Protein AF-A0A2I0PKE8-F1 (afdb_monomer)

Structure (mmCIF, N/CA/C/O backbone):
data_AF-A0A2I0PKE8-F1
#
_entry.id   AF-A0A2I0PKE8-F1
#
loop_
_atom_site.group_PDB
_atom_site.id
_atom_site.type_symbol
_atom_site.label_atom_id
_atom_site.label_alt_id
_atom_site.label_comp_id
_atom_site.label_asym_id
_atom_site.label_entity_id
_atom_site.label_seq_id
_atom_site.pdbx_PDB_ins_code
_atom_site.Cartn_x
_atom_site.Cartn_y
_atom_site.Cartn_z
_atom_site.occupancy
_atom_site.B_iso_or_equiv
_atom_site.auth_seq_id
_atom_site.auth_comp_id
_atom_site.auth_asym_id
_atom_site.auth_atom_id
_atom_site.pdbx_PDB_model_num
ATOM 1 N N . MET A 1 1 ? 7.420 6.505 76.386 1.00 38.84 1 MET A N 1
ATOM 2 C CA . MET A 1 1 ? 7.413 6.653 74.916 1.00 38.84 1 MET A CA 1
ATOM 3 C C . MET A 1 1 ? 7.077 8.099 74.619 1.00 38.84 1 MET A C 1
ATOM 5 O O . MET A 1 1 ? 6.038 8.566 75.063 1.00 38.84 1 MET A O 1
ATOM 9 N N . VAL A 1 2 ? 8.020 8.825 74.026 1.00 31.11 2 VAL A N 1
ATOM 10 C CA . VAL A 1 2 ? 7.908 10.262 73.756 1.00 31.11 2 VAL A CA 1
ATOM 11 C C . VAL A 1 2 ? 7.329 10.415 72.351 1.00 31.11 2 VAL A C 1
ATOM 13 O O . VAL A 1 2 ? 7.941 9.956 71.390 1.00 31.11 2 VAL A O 1
ATOM 16 N N . ASN A 1 3 ? 6.137 11.005 72.249 1.00 28.31 3 ASN A N 1
ATOM 17 C CA . ASN A 1 3 ? 5.487 11.329 70.981 1.00 28.31 3 ASN A CA 1
ATOM 18 C C . ASN A 1 3 ? 6.017 12.681 70.491 1.00 28.31 3 ASN A C 1
ATOM 20 O O . ASN A 1 3 ? 5.735 13.704 71.112 1.00 28.31 3 ASN A O 1
ATOM 24 N N . ASN A 1 4 ? 6.766 12.682 69.387 1.00 33.84 4 ASN A N 1
ATOM 25 C CA . ASN A 1 4 ? 7.177 13.907 68.708 1.00 33.84 4 ASN A CA 1
ATOM 26 C C . ASN A 1 4 ? 6.091 14.376 67.723 1.00 33.84 4 ASN A C 1
ATOM 28 O O . ASN A 1 4 ? 5.787 13.726 66.728 1.00 33.84 4 ASN A O 1
ATOM 32 N N . THR A 1 5 ? 5.532 15.526 68.079 1.00 31.50 5 THR A N 1
ATOM 33 C CA . THR A 1 5 ? 4.931 16.638 67.325 1.00 31.50 5 THR A CA 1
ATOM 34 C C . THR A 1 5 ? 5.251 16.695 65.818 1.00 31.50 5 THR A C 1
ATOM 36 O O . THR A 1 5 ? 6.417 16.619 65.437 1.00 31.50 5 THR A O 1
ATOM 39 N N . THR A 1 6 ? 4.271 17.017 64.958 1.00 30.28 6 THR A N 1
ATOM 40 C CA . THR A 1 6 ? 4.011 18.403 64.476 1.00 30.28 6 THR A CA 1
ATOM 41 C C . THR A 1 6 ? 2.985 18.442 63.331 1.00 30.28 6 THR A C 1
ATOM 43 O O . THR A 1 6 ? 3.105 17.742 62.332 1.00 30.28 6 THR A O 1
ATOM 46 N N . HIS A 1 7 ? 1.979 19.303 63.508 1.00 31.14 7 HIS A N 1
ATOM 47 C CA . HIS A 1 7 ? 0.998 19.761 62.524 1.00 31.14 7 HIS A CA 1
ATOM 48 C C . HIS A 1 7 ? 1.636 20.570 61.383 1.00 31.14 7 HIS A C 1
ATOM 50 O O . HIS A 1 7 ? 2.521 21.374 61.649 1.00 31.14 7 HIS A O 1
ATOM 56 N N . ASN A 1 8 ? 1.100 20.487 60.160 1.00 28.11 8 ASN A N 1
ATOM 57 C CA . ASN A 1 8 ? 0.529 21.663 59.490 1.00 28.11 8 ASN A CA 1
ATOM 58 C C . ASN A 1 8 ? -0.193 21.316 58.185 1.00 28.11 8 ASN A C 1
ATOM 60 O O . ASN A 1 8 ? -0.003 20.269 57.578 1.00 28.11 8 ASN A O 1
ATOM 64 N N . ASN A 1 9 ? -1.102 22.222 57.854 1.00 37.06 9 ASN A N 1
ATOM 65 C CA . ASN A 1 9 ? -2.314 22.056 57.078 1.00 37.06 9 ASN A CA 1
ATOM 66 C C . ASN A 1 9 ? -2.207 22.848 55.756 1.00 37.06 9 ASN A C 1
ATOM 68 O O . ASN A 1 9 ? -1.596 23.912 55.742 1.00 37.06 9 ASN A O 1
ATOM 72 N N . VAL A 1 10 ? -2.907 22.360 54.724 1.00 35.38 10 VAL A N 1
ATOM 73 C CA . VAL A 1 10 ? -3.362 23.046 53.491 1.00 35.38 10 VAL A CA 1
ATOM 74 C C . VAL A 1 10 ? -2.307 23.500 52.465 1.00 35.38 10 VAL A C 1
ATOM 76 O O . VAL A 1 10 ? -1.593 24.474 52.678 1.00 35.38 10 VAL A O 1
ATOM 79 N N . SER A 1 11 ? -2.370 22.933 51.251 1.00 28.09 11 SER A N 1
ATOM 80 C CA . SER A 1 11 ? -2.734 23.704 50.045 1.00 28.09 11 SER A CA 1
ATOM 81 C C . SER A 1 11 ? -3.044 22.824 48.834 1.00 28.09 11 SER A C 1
ATOM 83 O O . SER A 1 11 ? -2.386 21.824 48.576 1.00 28.09 11 SER A O 1
ATOM 85 N N . ASN A 1 12 ? -4.099 23.240 48.131 1.00 42.06 12 ASN A N 1
ATOM 86 C CA . ASN A 1 12 ? -4.528 22.815 46.804 1.00 42.06 12 ASN A CA 1
ATOM 87 C C . ASN A 1 12 ? -3.353 22.668 45.834 1.00 42.06 12 ASN A C 1
ATOM 89 O O . ASN A 1 12 ? -2.707 23.666 45.526 1.00 42.06 12 ASN A O 1
ATOM 93 N N . GLU A 1 13 ? -3.213 21.495 45.224 1.00 33.09 13 GLU A N 1
ATOM 94 C CA . GLU A 1 13 ? -2.578 21.383 43.915 1.00 33.09 13 GLU A CA 1
ATOM 95 C C . GLU A 1 13 ? -3.474 20.561 42.991 1.00 33.09 13 GLU A C 1
ATOM 97 O O . GLU A 1 13 ? -3.683 19.362 43.155 1.00 33.09 13 GLU A O 1
ATOM 102 N N . ASN A 1 14 ? -4.099 21.314 42.086 1.00 32.25 14 ASN A N 1
ATOM 103 C CA . ASN A 1 14 ? -4.592 20.958 40.767 1.00 32.25 14 ASN A CA 1
ATOM 104 C C . ASN A 1 14 ? -4.725 19.463 40.473 1.00 32.25 14 ASN A C 1
ATOM 106 O O . ASN A 1 14 ? -3.763 18.765 40.162 1.00 32.25 14 ASN A O 1
ATOM 110 N N . LYS A 1 15 ? -5.986 19.029 40.413 1.00 32.34 15 LYS A N 1
ATOM 111 C CA . LYS A 1 15 ? -6.408 17.894 39.601 1.00 32.34 15 LYS A CA 1
ATOM 112 C C . LYS A 1 15 ? -6.042 18.208 38.150 1.00 32.34 15 LYS A C 1
ATOM 114 O O . LYS A 1 15 ? -6.834 18.808 37.424 1.00 32.34 15 LYS A O 1
ATOM 119 N N . THR A 1 16 ? -4.825 17.853 37.752 1.00 29.25 16 THR A N 1
ATOM 120 C CA . THR A 1 16 ? -4.447 17.752 36.350 1.00 29.25 16 THR A CA 1
ATOM 121 C C . THR A 1 16 ? -5.416 16.750 35.751 1.00 29.25 16 THR A C 1
ATOM 123 O O . THR A 1 16 ? -5.411 15.564 36.074 1.00 29.25 16 THR A O 1
ATOM 126 N N . ILE A 1 17 ? -6.358 17.270 34.973 1.00 39.31 17 ILE A N 1
ATOM 127 C CA . ILE A 1 17 ? -7.119 16.469 34.036 1.00 39.31 17 ILE A CA 1
ATOM 128 C C . ILE A 1 17 ? -6.063 16.010 33.041 1.00 39.31 17 ILE A C 1
ATOM 130 O O . ILE A 1 17 ? -5.703 16.750 32.125 1.00 39.31 17 ILE A O 1
ATOM 134 N N . ASP A 1 18 ? -5.508 14.826 33.288 1.00 32.88 18 ASP A N 1
ATOM 135 C CA . ASP A 1 18 ? -4.760 14.088 32.291 1.00 32.88 18 ASP A CA 1
ATOM 136 C C . ASP A 1 18 ? -5.752 13.794 31.171 1.00 32.88 18 ASP A C 1
ATOM 138 O O . ASP A 1 18 ? -6.463 12.788 31.157 1.00 32.88 18 ASP A O 1
ATOM 142 N N . ASN A 1 19 ? -5.834 14.729 30.228 1.00 32.25 19 ASN A N 1
ATOM 143 C CA . ASN A 1 19 ? -6.261 14.439 28.879 1.00 32.25 19 ASN A CA 1
ATOM 144 C C . ASN A 1 19 ? -5.204 13.485 28.321 1.00 32.25 19 ASN A C 1
ATOM 146 O O . ASN A 1 19 ? -4.299 13.899 27.595 1.00 32.25 19 ASN A O 1
ATOM 150 N N . ASN A 1 20 ? -5.302 12.208 28.698 1.00 33.59 20 ASN A N 1
ATOM 151 C CA . ASN A 1 20 ? -4.721 11.111 27.951 1.00 33.59 20 ASN A CA 1
ATOM 152 C C . ASN A 1 20 ? -5.394 11.145 26.578 1.00 33.59 20 ASN A C 1
ATOM 154 O O . ASN A 1 20 ? -6.371 10.452 26.310 1.00 33.59 20 ASN A O 1
ATOM 158 N N . SER A 1 21 ? -4.874 12.011 25.709 1.00 37.59 21 SER A N 1
ATOM 159 C CA . SER A 1 21 ? -4.853 11.751 24.286 1.00 37.59 21 SER A CA 1
ATOM 160 C C . SER A 1 21 ? -4.107 10.433 24.168 1.00 37.59 21 SER A C 1
ATOM 162 O O . SER A 1 21 ? -2.881 10.403 24.293 1.00 37.59 21 SER A O 1
ATOM 164 N N . GLU A 1 22 ? -4.859 9.332 24.089 1.00 42.69 22 GLU A N 1
ATOM 165 C CA . GLU A 1 22 ? -4.332 8.023 23.740 1.00 42.69 22 GLU A CA 1
ATOM 166 C C . GLU A 1 22 ? -3.493 8.230 22.486 1.00 42.69 22 GLU A C 1
ATOM 168 O O . GLU A 1 22 ? -4.002 8.417 21.379 1.00 42.69 22 GLU A O 1
ATOM 173 N N . LYS A 1 23 ? -2.175 8.284 22.676 1.00 44.09 23 LYS A N 1
ATOM 174 C CA . LYS A 1 23 ? -1.224 8.311 21.585 1.00 44.09 23 LYS A CA 1
ATOM 175 C C . LYS A 1 23 ? -1.378 6.960 20.915 1.00 44.09 23 LYS A C 1
ATOM 177 O O . LYS A 1 23 ? -0.790 5.985 21.368 1.00 44.09 23 LYS A O 1
ATOM 182 N N . SER A 1 24 ? -2.242 6.900 19.909 1.00 60.50 24 SER A N 1
ATOM 183 C CA . SER A 1 24 ? -2.549 5.671 19.198 1.00 60.50 24 SER A CA 1
ATOM 184 C C . SER A 1 24 ? -1.236 5.048 18.729 1.00 60.50 24 SER A C 1
ATOM 186 O O . SER A 1 24 ? -0.491 5.611 17.922 1.00 60.50 24 SER A O 1
ATOM 188 N N . GLU A 1 25 ? -0.881 3.917 19.336 1.00 75.62 25 GLU A N 1
ATOM 189 C CA . GLU A 1 25 ? 0.379 3.258 19.034 1.00 75.62 25 GLU A CA 1
ATOM 190 C C . GLU A 1 25 ? 0.347 2.772 17.587 1.00 75.62 25 GLU A C 1
ATOM 192 O O . GLU A 1 25 ? -0.649 2.229 17.102 1.00 75.62 25 GLU A O 1
ATOM 197 N N . THR A 1 26 ? 1.446 3.001 16.872 1.00 91.19 26 THR A N 1
ATOM 198 C CA . THR A 1 26 ? 1.579 2.533 15.494 1.00 91.19 26 THR A CA 1
ATOM 199 C C . THR A 1 26 ? 2.039 1.078 15.505 1.00 91.19 26 THR A C 1
ATOM 201 O O . THR A 1 26 ? 3.124 0.776 16.000 1.00 91.19 26 THR A O 1
ATOM 204 N N . LYS A 1 27 ? 1.235 0.172 14.943 1.00 95.31 27 LYS A N 1
ATOM 205 C CA . LYS A 1 27 ? 1.461 -1.279 14.942 1.00 95.31 27 LYS A CA 1
ATOM 206 C C . LYS A 1 27 ? 1.609 -1.810 13.520 1.00 95.31 27 LYS A C 1
ATOM 208 O O . LYS A 1 27 ? 0.788 -1.499 12.667 1.00 95.31 27 LYS A O 1
ATOM 213 N N . LEU A 1 28 ? 2.616 -2.653 13.272 1.00 96.38 28 LEU A N 1
ATOM 214 C CA . LEU A 1 28 ? 2.716 -3.427 12.027 1.00 96.38 28 LEU A CA 1
ATOM 215 C C . LEU A 1 28 ? 1.577 -4.461 11.980 1.00 96.38 28 LEU A C 1
ATOM 217 O O . LEU A 1 28 ? 1.465 -5.280 12.894 1.00 96.38 28 LEU A O 1
ATOM 221 N N . ILE A 1 29 ? 0.750 -4.415 10.937 1.00 96.12 29 ILE A N 1
ATOM 222 C CA . ILE A 1 29 ? -0.436 -5.275 10.786 1.00 96.12 29 ILE A CA 1
ATOM 223 C C . ILE A 1 29 ? -0.386 -6.190 9.561 1.00 96.12 29 ILE A C 1
ATOM 225 O O . ILE A 1 29 ? -1.064 -7.209 9.562 1.00 96.12 29 ILE A O 1
ATOM 229 N N . ASP A 1 30 ? 0.419 -5.855 8.554 1.00 96.75 30 ASP A N 1
ATOM 230 C CA . ASP A 1 30 ? 0.611 -6.672 7.356 1.00 96.75 30 ASP A CA 1
ATOM 231 C C . ASP A 1 30 ? 1.989 -6.396 6.739 1.00 96.75 30 ASP A C 1
ATOM 233 O O . ASP A 1 30 ? 2.594 -5.334 6.931 1.00 96.75 30 ASP A O 1
ATOM 237 N N . SER A 1 31 ? 2.500 -7.367 5.996 1.00 96.56 31 SER A N 1
ATOM 238 C CA . SER A 1 31 ? 3.651 -7.205 5.126 1.00 96.56 31 SER A CA 1
ATOM 239 C C . SER A 1 31 ? 3.647 -8.287 4.063 1.00 96.56 31 SER A C 1
ATOM 241 O O . SER A 1 31 ? 3.379 -9.450 4.358 1.00 96.56 31 SER A O 1
ATOM 243 N N . GLY A 1 32 ? 4.065 -7.930 2.858 1.00 94.94 32 GLY A N 1
ATOM 244 C CA . GLY A 1 32 ? 4.112 -8.873 1.755 1.00 94.94 32 GLY A CA 1
ATOM 245 C C . GLY A 1 32 ? 5.236 -8.590 0.781 1.00 94.94 32 GLY A C 1
ATOM 246 O O . GLY A 1 32 ? 5.969 -7.599 0.877 1.00 94.94 32 GLY A O 1
ATOM 247 N N . LYS A 1 33 ? 5.385 -9.520 -0.156 1.00 94.50 33 LYS A N 1
ATOM 248 C CA . LYS A 1 33 ? 6.297 -9.420 -1.285 1.00 94.50 33 LYS A CA 1
ATOM 249 C C . LYS A 1 33 ? 5.673 -10.132 -2.472 1.00 94.50 33 LYS A C 1
ATOM 251 O O . LYS A 1 33 ? 5.254 -11.277 -2.339 1.00 94.50 33 LYS A O 1
ATOM 256 N N . ILE A 1 34 ? 5.687 -9.475 -3.622 1.00 92.25 34 ILE A N 1
ATOM 257 C CA . ILE A 1 34 ? 5.237 -10.035 -4.893 1.00 92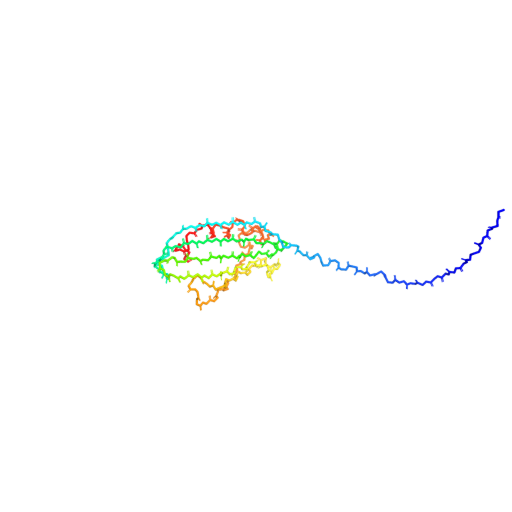.25 34 ILE A CA 1
ATOM 258 C C . ILE A 1 34 ? 6.268 -9.754 -5.981 1.00 92.25 34 ILE A C 1
ATOM 260 O O . ILE A 1 34 ? 7.134 -8.881 -5.854 1.00 92.25 34 ILE A O 1
ATOM 264 N N . THR A 1 35 ? 6.159 -10.496 -7.068 1.00 91.81 35 THR A N 1
ATOM 265 C CA . THR A 1 35 ? 6.903 -10.260 -8.301 1.00 91.81 35 THR A CA 1
ATOM 266 C C . THR A 1 35 ? 5.934 -10.293 -9.463 1.00 91.81 35 THR A C 1
ATOM 268 O O . THR A 1 35 ? 4.979 -11.062 -9.416 1.00 91.81 35 THR A O 1
ATOM 271 N N . GLY A 1 36 ? 6.207 -9.520 -10.501 1.00 89.81 36 GLY A N 1
ATOM 272 C CA . GLY A 1 36 ? 5.400 -9.512 -11.716 1.00 89.81 36 GLY A CA 1
ATOM 273 C C . GLY A 1 36 ? 6.122 -8.786 -12.835 1.00 89.81 36 GLY A C 1
ATOM 274 O O . GLY A 1 36 ? 7.348 -8.622 -12.781 1.00 89.81 36 GLY A O 1
ATOM 275 N N . PHE A 1 37 ? 5.366 -8.357 -13.836 1.00 88.56 37 PHE A N 1
ATOM 276 C CA . PHE A 1 37 ? 5.878 -7.616 -14.977 1.00 88.56 37 PHE A CA 1
ATOM 277 C C . PHE A 1 37 ? 5.007 -6.385 -15.206 1.00 88.56 37 PHE A C 1
ATOM 279 O O . PHE A 1 37 ? 3.796 -6.501 -15.314 1.00 88.56 37 PHE A O 1
ATOM 286 N N . ASP A 1 38 ? 5.625 -5.210 -15.256 1.00 85.56 38 ASP A N 1
ATOM 287 C CA . ASP A 1 38 ? 4.936 -3.964 -15.583 1.00 85.56 38 ASP A CA 1
ATOM 288 C C . ASP A 1 38 ? 5.174 -3.667 -17.056 1.00 85.56 38 ASP A C 1
ATOM 290 O O . ASP A 1 38 ? 6.298 -3.347 -17.432 1.00 85.56 38 ASP A O 1
ATOM 294 N N . ASP A 1 39 ? 4.141 -3.785 -17.883 1.00 86.75 39 ASP A N 1
ATOM 295 C CA . ASP A 1 39 ? 4.171 -3.466 -19.313 1.00 86.75 39 ASP A CA 1
ATOM 296 C C . ASP A 1 39 ? 3.767 -2.009 -19.610 1.00 86.75 39 ASP A C 1
ATOM 298 O O . ASP A 1 39 ? 4.025 -1.508 -20.704 1.00 86.75 39 ASP A O 1
ATOM 302 N N . VAL A 1 40 ? 3.196 -1.303 -18.625 1.00 83.38 40 VAL A N 1
ATOM 303 C CA . VAL A 1 40 ? 2.646 0.051 -18.789 1.00 83.38 40 VAL A CA 1
ATOM 304 C C . VAL A 1 40 ? 3.701 1.151 -18.661 1.00 83.38 40 VAL A C 1
ATOM 306 O O . VAL A 1 40 ? 3.760 2.045 -19.508 1.00 83.38 40 VAL A O 1
ATOM 309 N N . TYR A 1 41 ? 4.507 1.154 -17.595 1.00 83.00 41 TYR A N 1
ATOM 310 C CA . TYR A 1 41 ? 5.376 2.294 -17.271 1.00 83.00 41 TYR A CA 1
ATOM 311 C C . TYR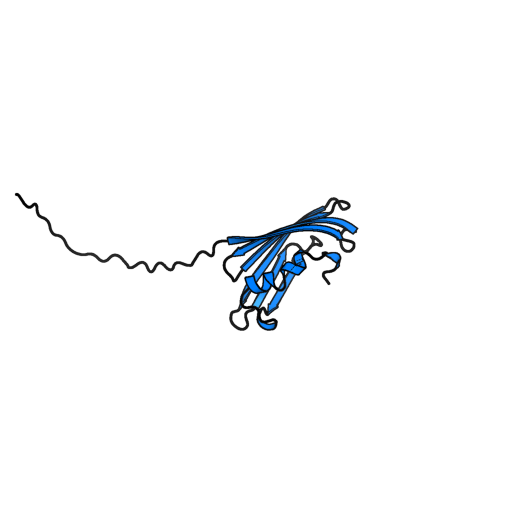 A 1 41 ? 6.849 2.038 -17.570 1.00 83.00 41 TYR A C 1
ATOM 313 O O . TYR A 1 41 ? 7.565 2.952 -17.985 1.00 83.00 41 TYR A O 1
ATOM 321 N N . TYR A 1 42 ? 7.313 0.818 -17.327 1.00 85.50 42 TYR A N 1
ATOM 322 C CA . TYR A 1 42 ? 8.724 0.460 -17.355 1.00 85.50 42 TYR A CA 1
ATOM 323 C C . TYR A 1 42 ? 9.039 -0.704 -18.284 1.00 85.50 42 TYR A C 1
ATOM 325 O O . TYR A 1 42 ? 10.220 -0.913 -18.555 1.00 85.50 42 TYR A O 1
ATOM 333 N N . ASN A 1 43 ? 8.026 -1.433 -18.767 1.00 89.38 43 ASN A N 1
ATOM 334 C CA . ASN A 1 43 ? 8.189 -2.639 -19.584 1.00 89.38 43 ASN A CA 1
ATOM 335 C C . ASN A 1 43 ? 9.253 -3.579 -18.987 1.00 89.38 43 ASN A C 1
ATOM 337 O O . ASN A 1 43 ? 10.242 -3.929 -19.633 1.00 89.38 43 ASN A O 1
ATOM 341 N N . SER A 1 44 ? 9.106 -3.875 -17.694 1.00 89.88 44 SER A N 1
ATOM 342 C CA . SER A 1 44 ? 10.144 -4.483 -16.866 1.00 89.88 44 SER A CA 1
ATOM 343 C C . SER A 1 44 ? 9.553 -5.438 -15.844 1.00 89.88 44 SER A C 1
ATOM 345 O O . SER A 1 44 ? 8.564 -5.141 -15.170 1.00 89.88 44 SER A O 1
ATOM 347 N N . SER A 1 45 ? 10.278 -6.526 -15.598 1.00 92.62 45 SER A N 1
ATOM 348 C CA . SER A 1 45 ? 10.045 -7.375 -14.434 1.00 92.62 45 SER A CA 1
ATOM 349 C C . SER A 1 45 ? 10.252 -6.565 -13.159 1.00 92.62 45 SER A C 1
ATOM 351 O O . SER A 1 45 ? 11.219 -5.796 -13.062 1.00 92.62 45 SER A O 1
ATOM 353 N N . TYR A 1 46 ? 9.399 -6.765 -12.159 1.00 91.38 46 TYR A N 1
ATOM 354 C CA . TYR A 1 46 ? 9.503 -6.072 -10.883 1.00 91.38 46 TYR A CA 1
ATOM 355 C C . TYR A 1 46 ? 9.471 -7.016 -9.679 1.00 91.38 46 TYR A C 1
ATOM 357 O O . TYR A 1 46 ? 8.929 -8.123 -9.704 1.00 91.38 46 TYR A O 1
ATOM 365 N N . VAL A 1 47 ? 10.052 -6.540 -8.582 1.00 93.38 47 VAL A N 1
ATOM 366 C CA . VAL A 1 47 ? 9.848 -7.056 -7.229 1.00 93.38 47 VAL A CA 1
ATOM 367 C C . VAL A 1 47 ? 9.250 -5.928 -6.400 1.00 93.38 47 VAL A C 1
ATOM 369 O O . VAL A 1 47 ? 9.841 -4.851 -6.301 1.00 93.38 47 VAL A O 1
ATOM 372 N N . SER A 1 48 ? 8.095 -6.183 -5.796 1.00 92.00 48 SER A N 1
ATOM 373 C CA . SER A 1 48 ? 7.444 -5.266 -4.867 1.00 92.00 48 SER A CA 1
ATOM 374 C C . SER A 1 48 ? 7.412 -5.878 -3.477 1.00 92.00 48 SER A C 1
ATOM 376 O O . SER A 1 48 ? 7.235 -7.084 -3.323 1.00 92.00 48 SER A O 1
ATOM 378 N N . SER A 1 49 ? 7.618 -5.068 -2.448 1.00 95.00 49 SER A N 1
ATOM 379 C CA . SER A 1 49 ? 7.473 -5.497 -1.055 1.00 95.00 49 SER A CA 1
ATOM 380 C C . SER A 1 49 ? 6.880 -4.382 -0.225 1.00 95.00 49 SER A C 1
ATOM 382 O O . SER A 1 49 ? 7.200 -3.221 -0.461 1.00 95.00 49 SER A O 1
ATOM 384 N N . TRP A 1 50 ? 6.050 -4.710 0.756 1.00 95.94 50 TRP A N 1
ATOM 385 C CA . TRP A 1 50 ? 5.405 -3.698 1.580 1.00 95.94 50 TRP A CA 1
ATOM 386 C C . TRP A 1 50 ? 5.389 -4.044 3.058 1.00 95.94 50 TRP A C 1
ATOM 388 O O . TRP A 1 50 ? 5.534 -5.196 3.466 1.00 95.94 50 TRP A O 1
ATOM 398 N N . LYS A 1 51 ? 5.207 -2.997 3.858 1.00 96.94 51 LYS A N 1
ATOM 399 C CA . LYS A 1 51 ? 4.865 -3.074 5.275 1.00 96.94 51 LYS A CA 1
ATOM 400 C C . LYS A 1 51 ? 3.719 -2.118 5.555 1.00 96.94 51 LYS A C 1
ATOM 402 O O . LYS A 1 51 ? 3.814 -0.944 5.189 1.00 96.94 51 LYS A O 1
ATOM 407 N N . THR A 1 52 ? 2.699 -2.614 6.237 1.00 96.94 52 THR A N 1
ATOM 408 C CA . THR A 1 52 ? 1.493 -1.872 6.587 1.00 96.94 52 THR A CA 1
ATOM 409 C C . THR A 1 52 ? 1.410 -1.668 8.086 1.00 96.94 52 THR A C 1
ATOM 411 O O . THR A 1 52 ? 1.529 -2.611 8.868 1.00 96.94 52 THR A O 1
ATOM 414 N N . TYR A 1 53 ? 1.155 -0.431 8.485 1.00 96.69 53 TYR A N 1
ATOM 415 C CA . TYR A 1 53 ? 1.086 -0.004 9.867 1.00 96.69 53 TYR A CA 1
ATOM 416 C C . TYR A 1 53 ? -0.269 0.634 10.148 1.00 96.69 53 TYR A C 1
ATOM 418 O O . TYR A 1 53 ? -0.656 1.561 9.444 1.00 96.69 53 TYR A O 1
ATOM 426 N N . ALA A 1 54 ? -0.961 0.184 11.187 1.00 94.69 54 ALA A N 1
ATOM 427 C CA . ALA A 1 54 ? -2.147 0.857 11.701 1.00 94.69 54 ALA A CA 1
ATOM 428 C C . ALA A 1 54 ? -1.768 1.790 12.849 1.00 94.69 54 ALA A C 1
ATOM 430 O O . ALA A 1 54 ? -0.931 1.443 13.681 1.00 94.69 54 ALA A O 1
ATOM 431 N N . THR A 1 55 ? -2.417 2.943 12.911 1.00 91.50 55 THR A N 1
ATOM 432 C CA . THR A 1 55 ? -2.329 3.897 14.015 1.00 91.50 55 THR A CA 1
ATOM 433 C C . THR A 1 55 ? -3.745 4.065 14.555 1.00 91.50 55 THR A C 1
ATOM 435 O O . THR A 1 55 ? -4.568 4.776 13.978 1.00 91.50 55 THR A O 1
ATOM 438 N N . GLY A 1 56 ? -4.066 3.317 15.615 1.00 86.62 56 GLY A N 1
ATOM 439 C CA . GLY A 1 56 ? -5.449 3.170 16.076 1.00 86.62 56 GLY A CA 1
ATOM 440 C C . GLY A 1 56 ? -6.327 2.450 15.043 1.00 86.62 56 GLY A C 1
ATOM 441 O O . GLY A 1 56 ? -5.867 1.531 14.367 1.00 86.62 56 GLY A O 1
ATOM 442 N N . THR A 1 57 ? -7.595 2.859 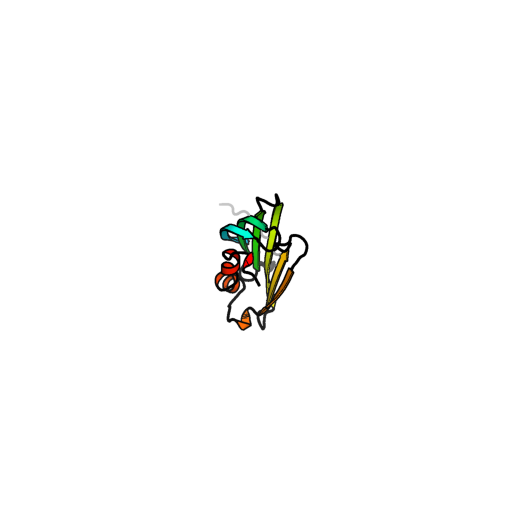14.927 1.00 84.31 57 THR A N 1
ATOM 443 C CA . THR A 1 57 ? -8.549 2.291 13.947 1.00 84.31 57 THR A CA 1
ATOM 444 C C . THR A 1 57 ? -8.837 3.212 12.758 1.00 84.31 57 THR A C 1
ATOM 446 O O . THR A 1 57 ? -9.487 2.787 11.804 1.00 84.31 57 THR A O 1
ATOM 449 N N . ASP A 1 58 ? -8.315 4.441 12.789 1.00 86.81 58 ASP A N 1
ATOM 450 C CA . ASP A 1 58 ? -8.670 5.520 11.859 1.00 86.81 58 ASP A CA 1
ATOM 451 C C . ASP A 1 58 ? -7.575 5.842 10.835 1.00 86.81 58 ASP A C 1
ATOM 453 O O . ASP A 1 58 ? -7.803 6.644 9.932 1.00 86.81 58 ASP A O 1
ATOM 457 N N . MET A 1 59 ? -6.390 5.233 10.940 1.00 90.62 59 MET A N 1
ATOM 458 C CA . MET A 1 59 ? -5.308 5.462 9.985 1.00 90.62 59 MET A CA 1
ATOM 459 C C . MET A 1 59 ? -4.493 4.197 9.718 1.00 90.62 59 MET A C 1
ATOM 461 O O . MET A 1 59 ? -4.102 3.476 10.638 1.00 90.62 59 MET A O 1
ATOM 465 N N . VAL A 1 60 ? -4.175 3.981 8.443 1.00 93.56 60 VAL A N 1
ATOM 466 C CA . VAL A 1 60 ? -3.270 2.947 7.944 1.00 93.56 60 VAL A CA 1
ATOM 467 C C . VAL A 1 60 ? -2.216 3.591 7.038 1.00 93.56 60 VAL A C 1
ATOM 469 O O . VAL A 1 60 ? -2.528 4.359 6.133 1.00 93.56 60 VAL A O 1
ATOM 472 N N . ASN A 1 61 ? -0.944 3.277 7.275 1.00 95.38 61 ASN A N 1
ATOM 473 C CA . ASN A 1 61 ? 0.194 3.705 6.468 1.00 95.38 61 ASN A CA 1
ATOM 474 C C . ASN A 1 61 ? 0.891 2.486 5.863 1.00 95.38 61 ASN A C 1
ATOM 476 O O . ASN A 1 61 ? 1.292 1.579 6.588 1.00 95.38 61 ASN A O 1
ATOM 480 N N . ILE A 1 62 ? 1.102 2.487 4.553 1.00 95.25 62 ILE A N 1
ATOM 481 C CA . ILE A 1 62 ? 1.751 1.402 3.819 1.00 95.25 62 ILE A CA 1
ATOM 482 C C . ILE A 1 62 ? 3.002 1.960 3.152 1.00 95.25 62 ILE A C 1
ATOM 484 O O . ILE A 1 62 ? 2.953 2.954 2.429 1.00 95.25 62 ILE A O 1
ATOM 488 N N . ASN A 1 63 ? 4.133 1.302 3.377 1.00 94.81 63 ASN A N 1
ATOM 489 C CA . ASN A 1 63 ? 5.384 1.605 2.694 1.00 94.81 63 ASN A CA 1
ATOM 490 C C . ASN A 1 63 ? 5.681 0.486 1.705 1.00 94.81 63 ASN A C 1
ATOM 492 O O . ASN A 1 63 ? 6.007 -0.621 2.131 1.00 94.81 63 ASN A O 1
ATOM 496 N N . VAL A 1 64 ? 5.591 0.780 0.412 1.00 93.44 64 VAL A N 1
ATOM 497 C CA . VAL A 1 64 ? 5.831 -0.156 -0.689 1.00 93.44 64 VAL A CA 1
ATOM 498 C C . VAL A 1 64 ? 7.173 0.163 -1.339 1.00 93.44 64 VAL A C 1
ATOM 500 O O . VAL A 1 64 ? 7.416 1.289 -1.759 1.00 93.44 64 VAL A O 1
ATOM 503 N N . LYS A 1 65 ? 8.065 -0.815 -1.440 1.00 93.50 65 LYS A N 1
ATOM 504 C CA . LYS A 1 65 ? 9.332 -0.717 -2.166 1.00 93.50 65 LYS A CA 1
ATOM 505 C C . LYS A 1 65 ? 9.201 -1.424 -3.500 1.00 93.50 65 LYS A C 1
ATOM 507 O O . LYS A 1 65 ? 8.929 -2.622 -3.520 1.00 93.50 65 LYS A O 1
ATOM 512 N N . TRP A 1 66 ? 9.481 -0.696 -4.570 1.00 91.94 66 TRP A N 1
ATOM 513 C CA . TRP A 1 66 ? 9.479 -1.191 -5.937 1.00 91.94 66 TRP A CA 1
ATOM 514 C C . TRP A 1 66 ? 10.906 -1.312 -6.466 1.00 91.94 66 TRP A C 1
ATOM 516 O O . TRP A 1 66 ? 11.729 -0.414 -6.268 1.00 91.94 66 TRP A O 1
ATOM 526 N N . ASN A 1 67 ? 11.190 -2.410 -7.158 1.00 93.12 67 ASN A N 1
ATOM 527 C CA . ASN A 1 67 ? 12.434 -2.637 -7.882 1.00 93.12 67 ASN A CA 1
ATOM 528 C C . ASN A 1 67 ? 12.110 -3.206 -9.268 1.00 93.12 67 ASN A C 1
ATOM 530 O O . ASN A 1 67 ? 11.660 -4.343 -9.361 1.00 93.12 67 ASN A O 1
ATOM 534 N N . PHE A 1 68 ? 12.327 -2.412 -10.313 1.00 90.94 68 PHE A N 1
ATOM 535 C CA . PHE A 1 68 ? 12.165 -2.768 -11.720 1.00 90.94 68 PHE A CA 1
ATOM 536 C C . PHE A 1 68 ? 13.537 -3.135 -12.282 1.00 90.94 68 PHE A C 1
ATOM 538 O O . PHE A 1 68 ? 14.411 -2.273 -12.409 1.00 90.94 68 PHE A O 1
ATOM 545 N N . LYS A 1 69 ? 13.740 -4.427 -12.546 1.00 89.06 69 LYS A N 1
ATOM 546 C CA . LYS A 1 69 ? 15.055 -4.996 -12.866 1.00 89.06 69 LYS A CA 1
ATOM 547 C C . LYS A 1 69 ? 15.577 -4.510 -14.212 1.00 89.06 69 LYS A C 1
ATOM 549 O O . LYS A 1 69 ? 16.694 -4.008 -14.282 1.00 89.06 69 LYS A O 1
ATOM 554 N N . ASP A 1 70 ? 14.756 -4.631 -15.247 1.00 88.38 70 ASP A N 1
ATOM 555 C CA . ASP A 1 70 ? 15.149 -4.375 -16.633 1.00 88.38 70 ASP A CA 1
ATOM 556 C C . ASP A 1 70 ? 15.261 -2.867 -16.901 1.00 88.38 70 ASP A C 1
ATOM 558 O O . ASP A 1 70 ? 16.142 -2.416 -17.629 1.00 88.38 70 ASP A O 1
ATOM 562 N N . ALA A 1 71 ? 14.440 -2.066 -16.214 1.00 86.38 71 ALA A N 1
ATOM 563 C CA . ALA A 1 71 ? 14.508 -0.606 -16.249 1.00 86.38 71 ALA A CA 1
ATOM 564 C C . ALA A 1 71 ? 15.572 0.000 -15.308 1.00 86.38 71 ALA A C 1
ATOM 566 O O . ALA A 1 71 ? 15.719 1.223 -15.267 1.00 86.38 71 ALA A O 1
ATOM 567 N N . ASN A 1 72 ? 16.280 -0.822 -14.519 1.00 88.75 72 ASN A N 1
ATOM 568 C CA . ASN A 1 72 ? 17.233 -0.395 -13.486 1.00 88.75 72 ASN A CA 1
ATOM 569 C C . ASN A 1 72 ? 16.688 0.740 -12.591 1.00 88.75 72 ASN A C 1
ATOM 571 O O . ASN A 1 72 ? 17.364 1.736 -12.320 1.00 88.75 72 ASN A O 1
ATOM 575 N N . LYS A 1 73 ? 15.427 0.616 -12.157 1.00 87.56 73 LYS A N 1
ATOM 576 C CA . LYS A 1 73 ? 14.725 1.663 -11.403 1.00 87.56 73 LYS A CA 1
ATOM 577 C C . LYS A 1 73 ?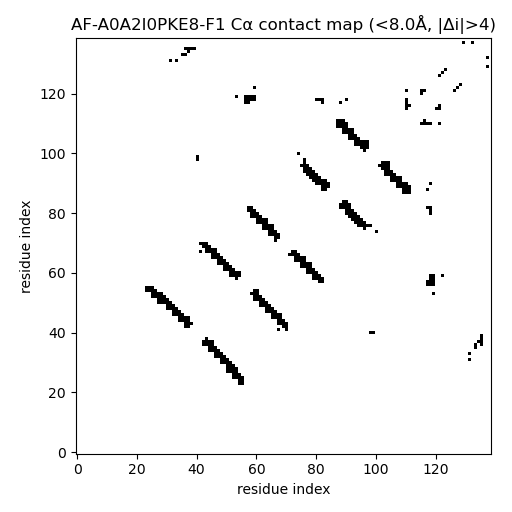 14.188 1.121 -10.089 1.00 87.56 73 LYS A C 1
ATOM 579 O O . LYS A 1 73 ? 13.611 0.040 -10.027 1.00 87.56 73 LYS A O 1
ATOM 584 N N . SER A 1 74 ? 14.329 1.896 -9.021 1.00 90.31 74 SER A N 1
ATOM 585 C CA . SER A 1 74 ? 13.752 1.557 -7.721 1.00 90.31 74 SER A CA 1
ATOM 586 C C . SER A 1 74 ? 13.279 2.795 -6.986 1.00 90.31 74 SER A C 1
ATOM 588 O O . SER A 1 74 ? 13.944 3.829 -7.036 1.00 90.31 74 SER A O 1
ATOM 590 N N . PHE A 1 75 ? 12.168 2.681 -6.270 1.00 88.69 75 PHE A N 1
ATOM 591 C CA . PHE A 1 75 ? 11.651 3.755 -5.427 1.00 88.69 75 PHE A CA 1
ATOM 592 C C . PHE A 1 75 ? 10.780 3.197 -4.302 1.00 88.69 75 PHE A C 1
ATOM 594 O O . PHE A 1 75 ? 10.386 2.030 -4.302 1.00 88.69 75 PHE A O 1
ATOM 601 N N . THR A 1 76 ? 10.494 4.049 -3.320 1.00 90.69 76 THR A N 1
ATOM 602 C CA . THR A 1 76 ? 9.527 3.758 -2.260 1.00 90.69 76 THR A CA 1
ATOM 603 C C . THR A 1 76 ? 8.278 4.591 -2.489 1.00 90.69 76 THR A C 1
ATOM 605 O O . THR A 1 76 ? 8.373 5.796 -2.695 1.00 90.69 76 THR A O 1
ATOM 608 N N . GLN A 1 77 ? 7.126 3.938 -2.442 1.00 90.06 77 GLN A N 1
ATOM 609 C CA . GLN A 1 77 ? 5.802 4.530 -2.457 1.00 90.06 77 GLN A CA 1
ATOM 610 C C . GLN A 1 77 ? 5.219 4.469 -1.048 1.00 90.06 77 GLN A C 1
ATOM 612 O O . GLN A 1 77 ? 5.198 3.416 -0.413 1.00 90.06 77 GLN A O 1
ATOM 617 N N . LYS A 1 78 ? 4.739 5.608 -0.566 1.00 91.62 78 LYS A N 1
ATOM 618 C CA . LYS A 1 78 ? 3.964 5.723 0.660 1.00 91.62 78 LYS A CA 1
ATOM 619 C C . LYS A 1 78 ? 2.491 5.813 0.294 1.00 91.62 78 LYS A C 1
ATOM 621 O O . LYS A 1 78 ? 2.116 6.658 -0.515 1.00 91.62 78 LYS A O 1
ATOM 626 N N . ILE A 1 79 ? 1.678 4.957 0.894 1.00 91.38 79 ILE A N 1
ATOM 627 C CA . ILE A 1 79 ? 0.223 5.016 0.813 1.00 91.38 79 ILE A CA 1
ATOM 628 C C . ILE A 1 79 ? -0.295 5.329 2.212 1.00 91.38 79 ILE A C 1
ATOM 630 O O . ILE A 1 79 ? 0.105 4.681 3.178 1.00 91.38 79 ILE A O 1
ATOM 634 N N . THR A 1 80 ? -1.175 6.311 2.328 1.00 92.00 80 THR A N 1
ATOM 635 C CA . THR A 1 80 ? -1.870 6.636 3.572 1.00 92.00 80 THR A CA 1
ATOM 636 C C . THR A 1 80 ? -3.360 6.503 3.327 1.00 92.00 80 THR A C 1
ATOM 638 O O . THR A 1 80 ? -3.869 7.023 2.341 1.00 92.00 80 THR A O 1
ATOM 641 N N . ILE A 1 81 ? -4.034 5.784 4.215 1.00 90.81 81 ILE A N 1
ATOM 642 C CA . ILE A 1 81 ? -5.482 5.637 4.269 1.00 90.81 81 ILE A CA 1
ATOM 643 C C . ILE A 1 81 ? -5.893 6.216 5.613 1.00 90.81 81 ILE A C 1
ATOM 645 O O . ILE A 1 81 ? -5.428 5.740 6.649 1.00 90.81 81 ILE A O 1
ATOM 649 N N . GLU A 1 82 ? -6.723 7.244 5.624 1.00 89.69 82 GLU A N 1
ATOM 650 C CA . GLU A 1 82 ? -7.109 7.909 6.865 1.00 89.69 82 GLU A CA 1
ATOM 651 C C . GLU A 1 82 ? -8.570 8.333 6.852 1.00 89.69 82 GLU A C 1
ATOM 653 O O . GLU A 1 82 ? -9.123 8.710 5.818 1.00 89.69 82 GLU A O 1
ATOM 658 N N . LYS A 1 83 ? -9.190 8.290 8.025 1.00 86.06 83 LYS A N 1
ATOM 659 C CA . LYS A 1 83 ? -10.536 8.794 8.237 1.00 86.06 83 LYS A CA 1
ATOM 660 C C . LYS A 1 83 ? -10.495 10.316 8.323 1.00 86.06 83 LYS A C 1
ATOM 662 O O . LYS A 1 83 ? -9.764 10.869 9.139 1.00 86.06 83 LYS A O 1
ATOM 667 N N . ILE A 1 84 ? -11.318 10.984 7.522 1.00 85.25 84 ILE A N 1
ATOM 668 C CA . ILE A 1 84 ? -11.412 12.455 7.489 1.00 85.25 84 ILE A CA 1
ATOM 669 C C . ILE A 1 84 ? -12.804 12.984 7.860 1.00 85.25 84 ILE A C 1
ATOM 671 O O . ILE A 1 84 ? -12.965 14.180 8.085 1.00 85.25 84 ILE A O 1
ATOM 675 N N . GLY A 1 85 ? -13.803 12.104 7.957 1.00 73.44 85 GLY A N 1
ATOM 676 C CA 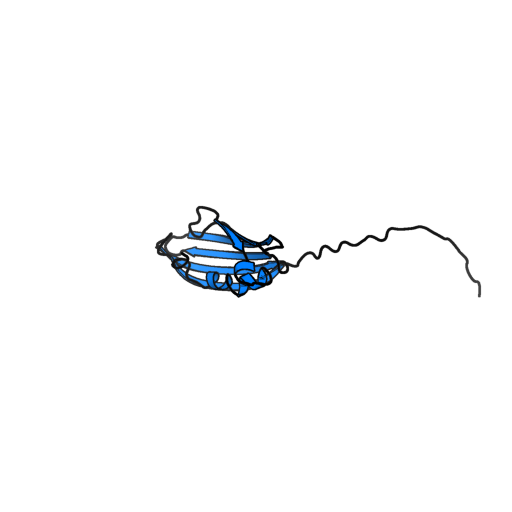. GLY A 1 85 ? -15.184 12.455 8.279 1.00 73.44 85 GLY A CA 1
ATOM 677 C C . GLY A 1 85 ? -15.809 11.471 9.262 1.00 73.44 85 GLY A C 1
ATOM 678 O O . GLY A 1 85 ? -15.400 10.312 9.347 1.00 73.44 85 GLY A O 1
ATOM 679 N N . ASN A 1 86 ? -16.805 11.936 10.020 1.00 69.69 86 ASN A N 1
ATOM 680 C CA . ASN A 1 86 ? -17.524 11.105 10.991 1.00 69.69 86 ASN A CA 1
ATOM 681 C C . ASN A 1 86 ? -18.917 10.674 10.505 1.00 69.69 86 ASN A C 1
ATOM 683 O O . ASN A 1 86 ? -19.356 9.591 10.885 1.00 69.69 86 ASN A O 1
ATOM 687 N N . THR A 1 87 ? -19.579 11.468 9.651 1.00 67.88 87 THR A N 1
ATOM 688 C CA . THR A 1 87 ? -20.933 11.175 9.151 1.00 67.88 87 THR A CA 1
ATOM 689 C C . THR A 1 87 ? -21.167 11.807 7.766 1.00 67.88 87 THR A C 1
ATOM 691 O O . THR A 1 87 ? -21.350 13.023 7.703 1.00 67.88 87 THR A O 1
ATOM 694 N N . PRO A 1 88 ? -21.217 11.018 6.674 1.00 64.62 88 PRO A N 1
ATOM 695 C CA . PRO A 1 88 ? -20.780 9.618 6.595 1.00 64.62 88 PRO A CA 1
ATOM 696 C C . PRO A 1 88 ? -19.267 9.488 6.898 1.00 64.62 88 PRO A C 1
ATOM 698 O O . PRO A 1 88 ? -18.530 10.451 6.686 1.00 64.62 88 PRO A O 1
ATOM 701 N N . PRO A 1 89 ? -18.757 8.357 7.430 1.00 67.88 89 PRO A N 1
ATOM 702 C CA . PRO A 1 89 ? -17.319 8.134 7.501 1.00 67.88 89 PRO A CA 1
ATOM 703 C C . PRO A 1 89 ? -16.685 8.157 6.106 1.00 67.88 89 PRO A C 1
ATOM 705 O O . PRO A 1 89 ? -16.911 7.281 5.266 1.00 67.88 89 PRO A O 1
ATOM 708 N N . GLU A 1 90 ? -15.874 9.184 5.887 1.00 78.94 90 GLU A N 1
ATOM 709 C CA . GLU A 1 90 ? -15.091 9.410 4.679 1.00 78.94 90 GLU A CA 1
ATOM 710 C C . GLU A 1 90 ? -13.641 9.012 4.916 1.00 78.94 90 GLU A C 1
ATOM 712 O O . GLU A 1 90 ? -13.082 9.245 5.994 1.00 78.94 90 GLU A O 1
ATOM 717 N N . VAL A 1 91 ? -13.036 8.425 3.888 1.00 81.75 91 VAL A N 1
ATOM 718 C CA . VAL A 1 91 ? -11.648 7.990 3.889 1.00 81.75 91 VAL A CA 1
ATOM 719 C C . VAL A 1 91 ? -10.901 8.680 2.762 1.00 81.75 91 VAL A C 1
ATOM 721 O O . VAL A 1 91 ? -11.294 8.627 1.595 1.00 81.75 91 VAL A O 1
ATOM 724 N N . ARG A 1 92 ? -9.786 9.307 3.120 1.00 86.31 92 ARG A N 1
ATOM 725 C CA . ARG A 1 92 ? -8.803 9.817 2.173 1.00 86.31 92 ARG A CA 1
ATOM 726 C C . ARG A 1 92 ? -7.744 8.753 1.939 1.00 86.31 92 ARG A C 1
ATOM 728 O O . ARG A 1 92 ? -7.229 8.167 2.891 1.00 86.31 92 ARG A O 1
ATOM 735 N N . ILE A 1 93 ? -7.414 8.531 0.672 1.00 87.06 93 ILE A N 1
ATOM 736 C CA . ILE A 1 93 ? -6.315 7.668 0.248 1.00 87.06 93 ILE A CA 1
ATOM 737 C C . ILE A 1 93 ? -5.317 8.521 -0.524 1.00 87.06 93 ILE A C 1
ATOM 739 O O . ILE A 1 93 ? -5.632 9.058 -1.587 1.00 87.06 93 ILE A O 1
ATOM 743 N N . SER A 1 94 ? -4.094 8.603 -0.019 1.00 87.50 94 SER A N 1
ATOM 744 C CA . SER A 1 94 ? -3.004 9.358 -0.636 1.00 87.50 94 SER A CA 1
ATOM 745 C C . SER A 1 94 ? -1.865 8.411 -1.003 1.00 87.50 94 SER A C 1
ATOM 747 O O . SER A 1 94 ? -1.457 7.592 -0.187 1.00 87.50 94 SER A O 1
ATOM 749 N N . ILE A 1 95 ? -1.329 8.522 -2.221 1.00 86.62 95 ILE A N 1
ATOM 750 C CA . ILE A 1 95 ? -0.236 7.691 -2.747 1.00 86.62 95 ILE A CA 1
ATOM 751 C C . ILE A 1 95 ? 0.888 8.592 -3.258 1.00 86.62 95 ILE A C 1
ATOM 753 O O . ILE A 1 95 ? 0.679 9.412 -4.157 1.00 86.62 95 ILE A O 1
ATOM 757 N N . VAL A 1 96 ? 2.099 8.426 -2.720 1.00 85.00 96 VAL A N 1
ATOM 758 C CA . VAL A 1 96 ? 3.253 9.275 -3.042 1.00 85.00 96 VAL A CA 1
ATOM 759 C C . VAL A 1 96 ? 4.557 8.469 -3.144 1.00 85.00 96 VAL A C 1
ATOM 761 O O . VAL A 1 96 ? 4.980 7.889 -2.145 1.00 85.00 96 VAL A O 1
ATOM 764 N N . PRO A 1 97 ? 5.257 8.485 -4.295 1.00 83.19 97 PRO A N 1
ATOM 765 C CA . PRO A 1 97 ? 4.736 8.812 -5.624 1.00 83.19 97 PRO A CA 1
ATOM 766 C C . PRO A 1 97 ? 3.818 7.689 -6.144 1.00 83.19 97 PRO A C 1
ATOM 768 O O . PRO A 1 97 ? 3.812 6.576 -5.615 1.00 83.19 97 PRO A O 1
ATOM 771 N N . LYS A 1 98 ? 3.076 7.941 -7.225 1.00 78.69 98 LYS A N 1
ATOM 772 C CA . LYS A 1 98 ? 2.477 6.893 -8.069 1.00 78.69 98 LYS A CA 1
ATOM 773 C C . LYS A 1 98 ? 3.558 5.937 -8.583 1.00 78.69 98 LYS A C 1
ATOM 775 O O . LYS A 1 98 ? 4.737 6.285 -8.607 1.00 78.69 98 LYS A O 1
ATOM 780 N N . VAL A 1 99 ? 3.152 4.753 -9.044 1.00 73.19 99 VAL A N 1
ATOM 781 C CA . VAL A 1 99 ? 4.085 3.743 -9.580 1.00 73.19 99 VAL A CA 1
ATOM 782 C C . VAL A 1 99 ? 4.878 4.277 -10.783 1.00 73.19 99 VAL A C 1
ATOM 784 O O . VAL A 1 99 ? 6.074 4.015 -10.906 1.00 73.19 99 VAL A O 1
ATOM 787 N N . SER A 1 100 ? 4.271 5.151 -11.592 1.00 68.56 100 SER A N 1
ATOM 788 C CA . SER A 1 100 ? 4.969 5.881 -12.660 1.00 68.56 100 SER A CA 1
ATOM 789 C C . SER A 1 100 ? 6.160 6.718 -12.165 1.00 68.56 100 SER A C 1
ATOM 791 O O . SER A 1 100 ? 7.022 7.092 -12.950 1.00 68.56 100 SER A O 1
ATOM 793 N N . GLY A 1 101 ? 6.248 7.020 -10.867 1.00 60.44 101 GLY A N 1
ATOM 794 C CA . GLY A 1 101 ? 7.355 7.752 -10.252 1.00 60.44 101 GLY A CA 1
ATOM 795 C C . GLY A 1 101 ? 7.341 9.264 -10.501 1.00 60.44 101 GLY A C 1
ATOM 796 O O . GLY A 1 101 ? 8.282 9.936 -10.092 1.00 60.44 101 GLY A O 1
ATOM 797 N N . HIS A 1 102 ? 6.305 9.803 -11.154 1.00 53.66 102 HIS A N 1
ATOM 798 C CA . HIS A 1 102 ? 6.289 11.191 -11.642 1.00 53.66 102 HIS A CA 1
ATOM 799 C C . HIS A 1 102 ? 5.258 12.118 -10.966 1.00 53.66 102 HIS A C 1
ATOM 801 O O . HIS A 1 102 ? 5.341 13.329 -11.147 1.00 53.66 102 HIS A O 1
ATOM 807 N N . SER A 1 103 ? 4.303 11.605 -10.179 1.00 63.66 103 SER A N 1
ATOM 808 C CA . SER A 1 103 ? 3.291 12.436 -9.496 1.00 63.66 103 SER A CA 1
ATOM 809 C C . SER A 1 103 ? 2.693 11.757 -8.262 1.00 63.66 103 SER A C 1
ATOM 811 O O . SER A 1 103 ? 2.839 10.549 -8.086 1.00 63.66 103 SER A O 1
ATOM 813 N N . SER A 1 104 ? 2.037 12.522 -7.389 1.00 74.00 104 SER A N 1
ATOM 814 C CA . SER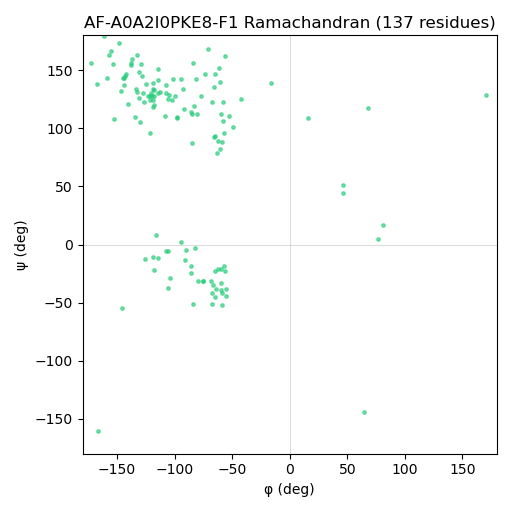 A 1 104 ? 1.195 11.992 -6.312 1.00 74.00 104 SER A CA 1
ATOM 815 C C . SER A 1 104 ? -0.221 11.689 -6.818 1.00 74.00 104 SER A C 1
ATOM 817 O O . SER A 1 104 ? -0.680 12.226 -7.829 1.00 74.00 104 SER A O 1
ATOM 819 N N . TYR A 1 105 ? -0.915 10.792 -6.126 1.00 75.62 105 TYR A N 1
ATOM 820 C CA . TYR A 1 105 ? -2.348 10.563 -6.276 1.00 75.62 105 TYR A CA 1
ATOM 821 C C . TYR A 1 105 ? -3.024 10.850 -4.948 1.00 75.62 105 TYR A C 1
ATOM 823 O O . TYR A 1 105 ? -2.522 10.432 -3.907 1.00 75.62 105 TYR A O 1
ATOM 831 N N . GLU A 1 106 ? -4.174 11.497 -4.993 1.00 77.31 106 GLU A N 1
ATOM 832 C CA . GLU A 1 106 ? -5.067 11.579 -3.852 1.00 77.31 106 GLU A CA 1
ATOM 833 C C . GLU A 1 106 ? -6.472 11.275 -4.344 1.00 77.31 106 GLU A C 1
ATOM 835 O O . GLU A 1 106 ? -6.889 11.762 -5.396 1.00 77.31 106 GLU A O 1
ATOM 840 N N . THR A 1 107 ? -7.175 10.430 -3.605 1.00 76.38 107 THR A N 1
ATOM 841 C CA . THR A 1 107 ? -8.571 10.114 -3.862 1.00 76.38 107 THR A CA 1
ATOM 842 C C . THR A 1 107 ? -9.341 10.066 -2.556 1.00 76.38 107 THR A C 1
ATOM 844 O O . THR A 1 107 ? -8.781 9.852 -1.477 1.00 76.38 107 THR A O 1
ATOM 847 N N . TYR A 1 108 ? -10.640 10.287 -2.673 1.00 72.50 108 TYR 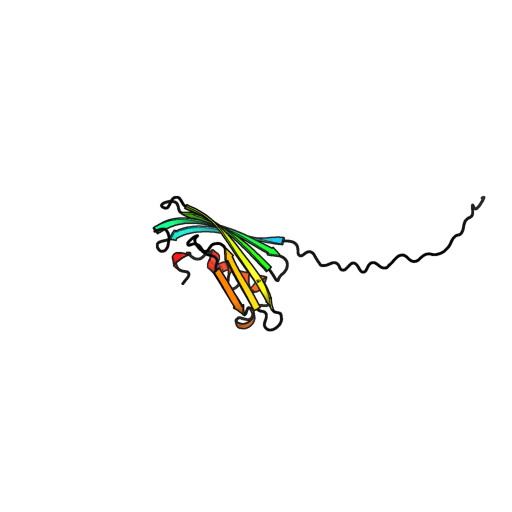A N 1
ATOM 848 C CA . TYR A 1 108 ? -11.580 10.347 -1.571 1.00 72.50 108 TYR A CA 1
ATOM 849 C C . TYR A 1 108 ? -12.628 9.276 -1.827 1.00 72.50 108 TYR A C 1
ATOM 851 O O . TYR A 1 108 ? -13.248 9.250 -2.889 1.00 72.50 108 TYR A O 1
ATOM 859 N N . THR A 1 109 ? -12.808 8.376 -0.868 1.00 65.31 109 THR A N 1
ATOM 860 C CA . THR A 1 109 ? -13.830 7.335 -0.939 1.00 65.31 109 THR A CA 1
ATOM 861 C C . THR A 1 109 ? -14.662 7.343 0.333 1.00 65.31 109 THR A C 1
ATOM 863 O O . THR A 1 109 ? -14.168 7.625 1.426 1.00 65.31 109 THR A O 1
ATOM 866 N N . SER A 1 110 ? -15.954 7.055 0.213 1.00 58.94 110 SER A N 1
ATOM 867 C CA . SER A 1 110 ? -16.795 6.874 1.390 1.00 58.94 110 SER A CA 1
ATOM 868 C C . SER A 1 110 ? -16.566 5.464 1.928 1.00 58.94 110 SER A C 1
ATOM 870 O O . SER A 1 110 ? -16.979 4.490 1.301 1.00 58.94 110 SER A O 1
ATOM 872 N N . ALA A 1 111 ? -15.963 5.332 3.113 1.00 54.50 111 ALA A N 1
ATOM 873 C CA . ALA A 1 111 ? -15.912 4.035 3.796 1.00 54.50 111 ALA A CA 1
ATOM 874 C C . ALA A 1 111 ? -17.318 3.511 4.138 1.00 54.50 111 ALA A C 1
ATOM 876 O O . ALA A 1 111 ? -17.512 2.307 4.299 1.00 54.50 111 ALA A O 1
ATOM 877 N N . THR A 1 112 ? -18.316 4.400 4.203 1.00 46.25 112 THR A N 1
ATOM 878 C CA . THR A 1 112 ? -19.715 4.053 4.498 1.00 46.25 112 THR A CA 1
ATOM 879 C C . THR A 1 112 ? -20.530 3.636 3.289 1.00 46.25 112 THR A C 1
ATOM 881 O O . THR A 1 112 ? -21.488 2.893 3.475 1.00 46.25 112 THR A O 1
ATOM 884 N N . ALA A 1 113 ? -20.171 4.050 2.070 1.00 51.66 113 ALA A N 1
ATOM 885 C CA . ALA A 1 113 ? -20.873 3.586 0.871 1.00 51.66 113 ALA A CA 1
ATOM 886 C C . ALA A 1 113 ? -20.795 2.052 0.712 1.00 51.66 113 ALA A C 1
ATOM 888 O O . ALA A 1 113 ? -21.676 1.463 0.095 1.00 51.66 113 ALA A O 1
ATOM 889 N N . ASN A 1 114 ? -19.808 1.413 1.360 1.00 53.00 114 ASN A N 1
ATOM 890 C CA . ASN A 1 114 ? -19.576 -0.034 1.339 1.00 53.00 114 ASN A CA 1
ATOM 891 C C . ASN A 1 114 ? -19.740 -0.730 2.714 1.00 53.00 114 ASN A C 1
ATOM 893 O O . ASN A 1 114 ? -19.438 -1.913 2.833 1.00 53.00 114 ASN A O 1
ATOM 897 N N . GLY A 1 115 ? -20.220 -0.037 3.759 1.00 61.56 115 GLY A N 1
ATOM 898 C CA . GLY A 1 115 ? -20.566 -0.665 5.048 1.00 61.56 115 GLY A CA 1
ATOM 899 C C . GLY A 1 115 ? -19.417 -0.958 6.030 1.00 61.56 115 GLY A C 1
ATOM 900 O O . GLY A 1 115 ? -19.626 -1.718 6.977 1.00 61.56 115 GLY A O 1
ATOM 901 N N . TYR A 1 116 ? -18.230 -0.363 5.860 1.00 71.62 116 TYR A N 1
ATOM 902 C CA . TYR A 1 116 ? -17.083 -0.613 6.747 1.00 71.62 116 TYR A CA 1
ATOM 903 C C . TYR A 1 116 ? -17.138 0.205 8.045 1.00 71.62 116 TYR A C 1
ATOM 905 O O . TYR A 1 116 ? -17.529 1.375 8.055 1.00 71.62 116 TYR A O 1
ATOM 913 N N . LYS A 1 117 ? -16.710 -0.401 9.159 1.00 74.19 117 LYS A N 1
ATOM 914 C CA . LYS A 1 117 ? -16.828 0.180 10.513 1.00 74.19 117 LYS A CA 1
ATOM 915 C C . LYS A 1 117 ? -15.758 1.224 10.840 1.00 74.19 117 LYS A C 1
ATOM 917 O O . LYS A 1 117 ? -16.007 2.119 11.644 1.00 74.19 117 LYS A O 1
ATOM 922 N N . ASN A 1 118 ? -14.562 1.078 10.277 1.00 81.75 118 ASN A N 1
ATOM 923 C CA . ASN A 1 118 ? -13.411 1.966 10.470 1.00 81.75 118 ASN A CA 1
ATOM 924 C C . ASN A 1 118 ? -12.381 1.755 9.339 1.00 81.75 118 ASN A C 1
ATOM 926 O O . ASN A 1 118 ? -12.590 0.932 8.446 1.00 81.75 118 ASN A O 1
ATOM 930 N N . VAL A 1 119 ? -11.267 2.494 9.359 1.00 86.69 119 VAL A N 1
ATOM 931 C CA . VAL A 1 119 ? -10.232 2.411 8.310 1.00 86.69 119 VAL A CA 1
ATOM 932 C C . VAL A 1 119 ? -9.521 1.062 8.302 1.00 86.69 119 VAL A C 1
ATOM 934 O O . VAL A 1 119 ? -9.187 0.557 7.232 1.00 86.69 119 VAL A O 1
ATOM 937 N N . LEU A 1 120 ? -9.313 0.454 9.470 1.00 88.19 120 LEU A N 1
ATOM 938 C CA . LEU A 1 120 ? -8.702 -0.871 9.555 1.00 88.19 120 LEU A CA 1
ATOM 939 C C . LEU A 1 120 ? -9.581 -1.946 8.890 1.00 88.19 120 LEU A C 1
ATOM 941 O O . LEU A 1 120 ? -9.067 -2.825 8.204 1.00 88.19 120 LEU A O 1
ATOM 945 N N . ASP A 1 121 ? -10.898 -1.844 9.053 1.00 85.81 121 ASP A N 1
ATOM 946 C CA . ASP A 1 121 ? -11.885 -2.708 8.401 1.00 85.81 121 ASP A CA 1
ATOM 947 C C . ASP A 1 121 ? -11.882 -2.511 6.875 1.00 85.81 121 ASP A C 1
ATOM 949 O O . ASP A 1 121 ? -11.798 -3.481 6.122 1.00 85.81 121 ASP A O 1
ATOM 953 N N . TYR A 1 122 ? -11.861 -1.260 6.404 1.00 85.88 122 TYR A N 1
ATOM 954 C CA . TYR A 1 122 ? -11.707 -0.951 4.976 1.00 85.88 122 TYR A CA 1
ATOM 955 C C . TYR A 1 122 ? -10.399 -1.515 4.390 1.00 85.88 122 TYR A C 1
ATOM 957 O O . TYR A 1 122 ? -10.392 -2.063 3.286 1.00 85.88 122 TYR A O 1
ATOM 965 N N . TYR A 1 123 ? -9.291 -1.417 5.130 1.00 89.75 123 TYR A N 1
ATOM 966 C CA . TYR A 1 123 ? -8.009 -1.957 4.688 1.00 89.75 123 TYR A CA 1
ATOM 967 C C . TYR A 1 123 ? -8.090 -3.464 4.433 1.00 89.75 123 TYR A C 1
ATOM 969 O O . TYR A 1 123 ? -7.736 -3.912 3.345 1.00 89.75 123 TYR A O 1
ATOM 977 N N . TRP A 1 124 ? -8.583 -4.244 5.396 1.00 89.50 124 TRP A N 1
ATOM 978 C CA . TRP A 1 124 ? -8.623 -5.699 5.252 1.00 89.50 124 TRP A CA 1
ATOM 979 C C . TRP A 1 124 ? -9.594 -6.166 4.171 1.00 89.50 124 TRP A C 1
ATOM 981 O O . TRP A 1 124 ? -9.233 -7.044 3.396 1.00 89.50 124 TRP A O 1
ATOM 991 N N . ASN A 1 125 ? -10.780 -5.561 4.083 1.00 85.81 125 ASN A N 1
ATOM 992 C CA . ASN A 1 125 ? -11.850 -6.036 3.200 1.00 85.81 125 ASN A CA 1
ATOM 993 C C . ASN A 1 125 ? -11.838 -5.430 1.788 1.00 85.81 125 ASN A C 1
ATOM 995 O O . ASN A 1 125 ? -12.705 -5.765 0.989 1.00 85.81 125 ASN A O 1
ATOM 999 N N . SER A 1 126 ? -10.945 -4.481 1.495 1.00 83.94 126 SER A N 1
ATOM 1000 C CA . SER A 1 126 ? -10.900 -3.841 0.175 1.00 83.94 126 SER A CA 1
ATOM 1001 C C . SER A 1 126 ? -9.481 -3.492 -0.255 1.00 83.94 126 SER A C 1
ATOM 1003 O O . SER A 1 126 ? -9.036 -3.912 -1.317 1.00 83.94 126 SER A O 1
ATOM 1005 N N . PHE A 1 127 ? -8.730 -2.743 0.556 1.00 87.12 127 PHE A N 1
ATOM 1006 C CA . PHE A 1 127 ? -7.439 -2.231 0.086 1.00 87.12 127 PHE A CA 1
ATOM 1007 C C . PHE A 1 127 ? -6.330 -3.293 0.045 1.00 87.12 127 PHE A C 1
ATOM 1009 O O . PHE A 1 127 ? -5.418 -3.200 -0.774 1.00 87.12 127 PHE A O 1
ATOM 1016 N N . SER A 1 128 ? -6.362 -4.283 0.940 1.00 88.88 128 SER A N 1
ATOM 1017 C CA . SER A 1 128 ? -5.302 -5.289 1.042 1.00 88.88 128 SER A CA 1
ATOM 1018 C C . SER A 1 128 ? -5.144 -6.076 -0.262 1.00 88.88 128 SER A C 1
ATOM 1020 O O . SER A 1 128 ? -4.015 -6.265 -0.706 1.00 88.88 128 SER A O 1
ATOM 1022 N N . GLU A 1 129 ? -6.251 -6.408 -0.931 1.00 86.06 129 GLU A N 1
ATOM 1023 C CA . GLU A 1 129 ? -6.286 -7.099 -2.227 1.00 86.06 129 GLU A CA 1
ATOM 1024 C C . GLU A 1 129 ? -5.476 -6.348 -3.287 1.00 86.06 129 GLU A C 1
ATOM 1026 O O . GLU A 1 129 ? -4.617 -6.941 -3.939 1.00 86.06 129 GLU A O 1
ATOM 1031 N N . VAL A 1 130 ? -5.622 -5.019 -3.344 1.00 82.75 130 VAL A N 1
ATOM 1032 C CA . VAL A 1 130 ? -4.865 -4.160 -4.264 1.00 82.75 130 VAL A CA 1
ATOM 1033 C C . VAL A 1 130 ? -3.359 -4.369 -4.101 1.00 82.75 130 VAL A C 1
ATOM 1035 O O . VAL A 1 130 ? -2.641 -4.362 -5.094 1.00 82.75 130 VAL A O 1
ATOM 1038 N N . LEU A 1 131 ? -2.843 -4.570 -2.880 1.00 85.00 131 LEU A N 1
ATOM 1039 C CA . LEU A 1 131 ? -1.405 -4.782 -2.646 1.00 85.00 131 LEU A CA 1
ATOM 1040 C C . LEU A 1 131 ? -0.896 -6.117 -3.196 1.00 85.00 131 LEU A C 1
ATOM 1042 O O . LEU A 1 131 ? 0.266 -6.187 -3.599 1.00 85.00 131 LEU A O 1
ATOM 1046 N N . TYR A 1 132 ? -1.745 -7.145 -3.210 1.00 79.56 132 TYR A N 1
ATOM 1047 C CA . TYR A 1 132 ? -1.415 -8.469 -3.736 1.00 79.56 132 TYR A CA 1
ATOM 1048 C C . TYR A 1 132 ? -1.643 -8.584 -5.246 1.00 79.56 132 TYR A C 1
ATOM 1050 O O . TYR A 1 132 ? -1.067 -9.471 -5.874 1.00 79.56 132 TYR A O 1
ATOM 1058 N N . GLU A 1 133 ? -2.435 -7.687 -5.830 1.00 75.62 133 GLU A N 1
ATOM 1059 C CA . GLU A 1 133 ? -2.655 -7.621 -7.270 1.00 75.62 133 GLU A CA 1
ATOM 1060 C C . GLU A 1 133 ? -1.450 -7.058 -8.033 1.00 75.62 133 GLU A C 1
ATOM 1062 O O . GLU A 1 133 ? -0.730 -6.161 -7.570 1.00 75.62 133 GLU A O 1
ATOM 1067 N N . ASP A 1 134 ? -1.272 -7.579 -9.250 1.00 63.34 134 ASP A N 1
ATOM 1068 C CA . ASP A 1 134 ? -0.334 -7.043 -10.232 1.00 63.34 134 ASP A CA 1
ATOM 1069 C C . ASP A 1 134 ? -0.694 -5.569 -10.525 1.00 63.34 134 ASP A C 1
ATOM 1071 O O . ASP A 1 134 ? -1.834 -5.285 -10.909 1.00 63.34 134 ASP A O 1
ATOM 1075 N N . PRO A 1 135 ? 0.229 -4.605 -10.337 1.00 60.62 135 PRO A N 1
ATOM 1076 C CA . PRO A 1 135 ? -0.005 -3.201 -10.638 1.00 60.62 135 PRO A CA 1
ATOM 1077 C C . PRO A 1 135 ? -0.424 -2.947 -12.092 1.00 60.62 135 PRO A C 1
ATOM 1079 O O . PRO A 1 135 ? -1.081 -1.932 -12.313 1.00 60.62 135 PRO A O 1
ATOM 1082 N N . AL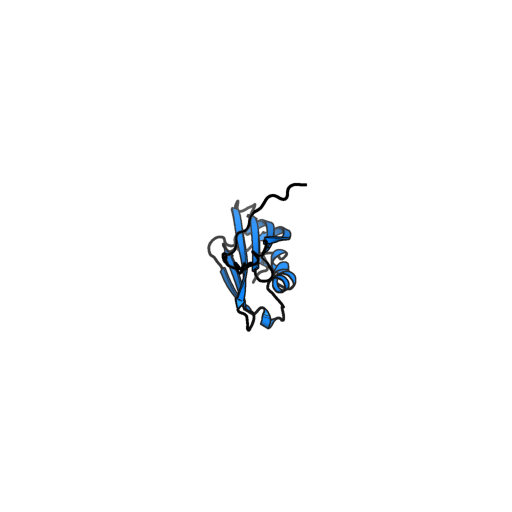A A 1 136 ? -0.113 -3.832 -13.049 1.00 51.12 136 ALA A N 1
ATOM 1083 C CA . ALA A 1 136 ? -0.571 -3.711 -14.436 1.00 51.12 136 ALA A CA 1
ATOM 1084 C C . ALA A 1 136 ? -2.103 -3.829 -14.580 1.00 51.12 136 ALA A C 1
ATOM 1086 O O . ALA A 1 136 ? -2.677 -3.287 -15.520 1.00 51.12 136 ALA A O 1
ATOM 1087 N N . ASN A 1 137 ? -2.781 -4.469 -13.620 1.00 48.03 137 ASN A N 1
ATOM 1088 C CA . ASN A 1 137 ? -4.236 -4.666 -13.631 1.00 48.03 137 ASN A CA 1
ATOM 1089 C C . ASN A 1 137 ? -5.017 -3.595 -12.847 1.00 48.03 137 ASN A C 1
ATOM 1091 O O . ASN A 1 137 ? -6.241 -3.678 -12.741 1.00 48.03 137 ASN A O 1
ATOM 1095 N N . ARG A 1 138 ? -4.341 -2.584 -12.285 1.00 56.25 138 ARG A N 1
ATOM 1096 C CA . ARG A 1 138 ? -4.991 -1.493 -11.541 1.00 56.25 138 ARG A CA 1
ATOM 1097 C C . ARG A 1 138 ? -5.460 -0.408 -12.523 1.00 56.25 138 ARG A C 1
ATOM 1099 O O . ARG A 1 138 ? -4.702 0.517 -12.813 1.00 56.25 138 ARG A O 1
ATOM 1106 N N . HIS A 1 139 ? -6.674 -0.554 -13.059 1.00 38.69 139 HIS A N 1
ATOM 1107 C CA . HIS A 1 139 ? -7.321 0.421 -13.955 1.00 38.69 139 HIS A CA 1
ATOM 1108 C C . HIS A 1 139 ? -7.992 1.580 -13.209 1.00 38.69 139 HIS A C 1
ATOM 1110 O O . HIS A 1 139 ? -8.629 1.330 -12.162 1.00 38.69 139 HIS A O 1
#

Radius of gyration: 24.46 Å; Cα contacts (8 Å, |Δi|>4): 254; chains: 1; bounding box: 38×34×94 Å

Solvent-accessible surface area (backbone atoms only — not comparable to full-atom values): 8212 Å² total; per-residue (Å²): 136,87,85,83,83,82,89,88,81,89,80,93,75,77,86,73,78,78,77,73,69,75,74,56,64,75,39,82,76,49,69,53,72,52,70,53,63,33,72,84,80,59,65,17,47,32,43,39,36,39,42,30,30,31,38,59,51,45,28,38,40,33,46,35,41,42,37,28,65,77,57,74,44,72,53,65,28,41,36,38,39,31,56,78,42,83,82,70,35,26,28,40,40,38,32,42,41,35,93,81,67,80,47,73,45,76,50,77,46,55,43,48,84,75,72,41,89,43,43,56,50,40,37,68,78,53,53,48,57,61,73,76,46,61,74,72,74,69,126

Secondary structure (DSSP, 8-state):
-------------------------EEEEEEEEEEEEESSSS-EEEEEEEEEEEETTTEEEEEEEEEETTTTEEEEEEEEEEE--SSS-EEEEEEES-TTSS--EEEEEETTTTT-SSHHHHIIIIIHHHHHS-GGG--

pLDDT: mean 74.2, std 21.67, range [28.09, 96.94]

Foldseek 3Di:
DDDDDDDDDDDDDDPPPPPPPVQQDKAWDDKDKDWDAACDQQRFTKIKIKIWIDRHQFKIKMWIWMQGPVSRDIDIKIWIWGFDDDVQTKIKIKIPPPPNNPHIDIDIDRPPVVPADHRNRCCVPPVVVVRVDDPNPPD

Nearest PDB structures (foldseek):
  5yvf-assembly1_A  TM=4.916E-01  e=9.947E+00  Arabidopsis thaliana

Sequence (139 aa):
MVNNTTHNNVSNENKTIDNNSEKSETKLIDSGKITGFDDVYYNSSYVSSWKTYATGTDMVNINVKWNFKDANKSFTQKITIEKIGNTPPEVRISIVPKVSGHSSYETYTSATANGYKNVLDYYWNSFSEVLYEDPANRH

Me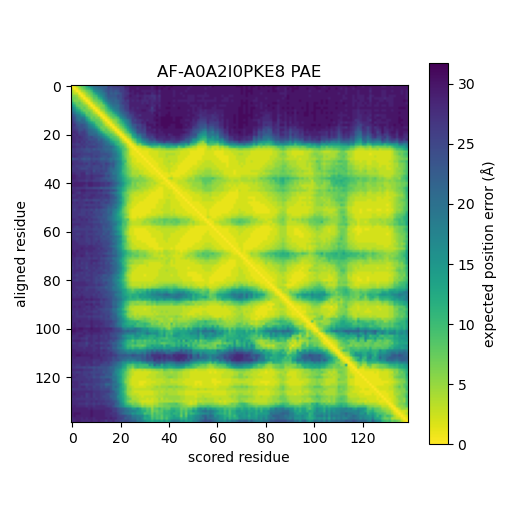an predicted aligned error: 12.02 Å